Protein AF-X1B158-F1 (afdb_monomer)

Solvent-accessible surface area (backbone atoms only — not comparable to full-atom values): 3590 Å² total; per-residue (Å²): 136,79,89,67,85,59,72,78,80,45,48,66,60,54,54,50,36,69,80,36,72,88,59,85,45,75,45,75,39,94,53,89,59,76,49,70,60,88,82,34,40,32,34,14,46,75,55,47,68,77,41,40,80,80,79,101

Sequence (56 aa):
RKGKIPGSDLRGLKAFLNDYPSAKAYLIYGGKRQMSDGSINILPLEYAIKNLEVIL

pLDDT: mean 88.58, std 10.25, range [50.28, 97.06]

Secondary structure (DSSP, 8-state):
---S--GGGGHHHHHHHHH-TTSPEEEEESSSS-EEETTEEEEEHHHHHHTHHHH-

Radius of gyration: 11.46 Å; Cα contacts (8 Å, |Δi|>4): 54; chains: 1; bounding box: 24×21×28 Å

Structure (mmCIF, N/CA/C/O backbone):
data_AF-X1B158-F1
#
_entry.id   AF-X1B158-F1
#
loop_
_atom_site.group_PDB
_atom_site.id
_atom_site.type_symbol
_atom_site.label_atom_id
_atom_site.label_alt_id
_atom_site.label_comp_id
_atom_site.label_asym_id
_atom_site.label_entity_id
_atom_site.label_seq_id
_atom_site.pdbx_PDB_ins_code
_atom_site.Cartn_x
_atom_site.Cartn_y
_atom_site.Cartn_z
_atom_site.occupancy
_atom_site.B_iso_or_equiv
_atom_site.auth_seq_id
_atom_site.auth_comp_id
_atom_site.auth_asym_id
_atom_site.auth_atom_id
_atom_site.pdbx_PDB_model_num
ATOM 1 N N . ARG A 1 1 ? 4.864 10.976 15.048 1.00 50.28 1 ARG A N 1
ATOM 2 C CA . ARG A 1 1 ? 3.651 10.973 14.187 1.00 50.28 1 ARG A CA 1
ATOM 3 C C . ARG A 1 1 ? 4.057 11.408 12.776 1.00 50.28 1 ARG A C 1
ATOM 5 O O . ARG A 1 1 ? 4.407 12.566 12.610 1.00 50.28 1 ARG A O 1
ATOM 12 N N . LYS A 1 2 ? 4.084 10.501 11.787 1.00 53.12 2 LYS A N 1
ATOM 13 C CA . LYS A 1 2 ? 4.460 10.817 10.393 1.00 53.12 2 LYS A CA 1
ATOM 14 C C . LYS A 1 2 ? 3.187 11.251 9.649 1.00 53.12 2 LYS A C 1
ATOM 16 O O . LYS A 1 2 ? 2.357 10.417 9.318 1.00 53.12 2 LYS A O 1
ATOM 21 N N . GLY A 1 3 ? 2.975 12.561 9.510 1.00 60.78 3 GLY A N 1
ATOM 22 C CA . GLY A 1 3 ? 1.758 13.128 8.900 1.00 60.78 3 GLY A CA 1
ATOM 23 C C . GLY A 1 3 ? 1.769 13.157 7.367 1.00 60.78 3 GLY A C 1
ATOM 24 O O . GLY A 1 3 ? 0.740 13.420 6.756 1.00 60.78 3 GLY A O 1
ATOM 25 N N . LYS A 1 4 ? 2.923 12.889 6.750 1.00 65.69 4 LYS A N 1
ATOM 26 C CA . LYS A 1 4 ? 3.123 12.889 5.301 1.00 65.69 4 LYS A CA 1
ATOM 27 C C . LYS A 1 4 ? 3.953 11.656 4.951 1.00 65.69 4 LYS A C 1
ATO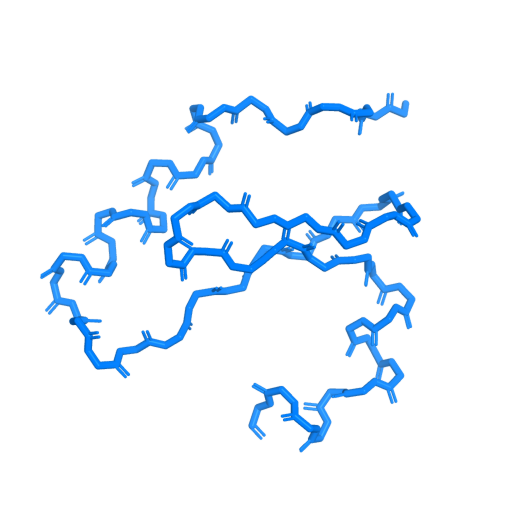M 29 O O . LYS A 1 4 ? 5.069 11.522 5.454 1.00 65.69 4 LYS A O 1
ATOM 34 N N . ILE A 1 5 ? 3.390 10.738 4.168 1.00 71.81 5 ILE A N 1
ATOM 35 C CA . ILE A 1 5 ? 4.137 9.604 3.614 1.00 71.81 5 ILE A CA 1
ATOM 36 C C . ILE A 1 5 ? 5.005 10.172 2.480 1.00 71.81 5 ILE A C 1
ATOM 38 O O . ILE A 1 5 ? 4.449 10.708 1.520 1.00 71.81 5 ILE A O 1
ATOM 42 N N . PRO A 1 6 ? 6.345 10.154 2.583 1.00 73.50 6 PRO A N 1
ATOM 43 C CA . PRO A 1 6 ? 7.194 10.580 1.483 1.00 73.50 6 PRO A CA 1
ATOM 44 C C . PRO A 1 6 ? 7.078 9.570 0.338 1.00 73.50 6 PRO A C 1
ATOM 46 O O . PRO A 1 6 ? 7.086 8.362 0.564 1.00 73.50 6 PRO A O 1
ATOM 49 N N . GLY A 1 7 ? 7.005 10.058 -0.903 1.00 74.44 7 GLY A N 1
ATOM 50 C CA . GLY A 1 7 ? 6.842 9.203 -2.087 1.00 74.44 7 GLY A CA 1
ATOM 51 C C . GLY A 1 7 ? 7.958 8.163 -2.270 1.00 74.44 7 GLY A C 1
ATOM 52 O O . GLY A 1 7 ? 7.761 7.165 -2.961 1.00 74.44 7 GLY A O 1
ATOM 53 N N . SER A 1 8 ? 9.105 8.345 -1.605 1.00 82.75 8 SER A N 1
ATOM 54 C CA . SER A 1 8 ? 10.184 7.356 -1.517 1.00 82.75 8 SER A CA 1
ATOM 55 C C . SER A 1 8 ? 9.738 6.023 -0.915 1.00 82.75 8 SER A C 1
ATOM 57 O O . SER A 1 8 ? 10.244 4.987 -1.348 1.00 82.75 8 SE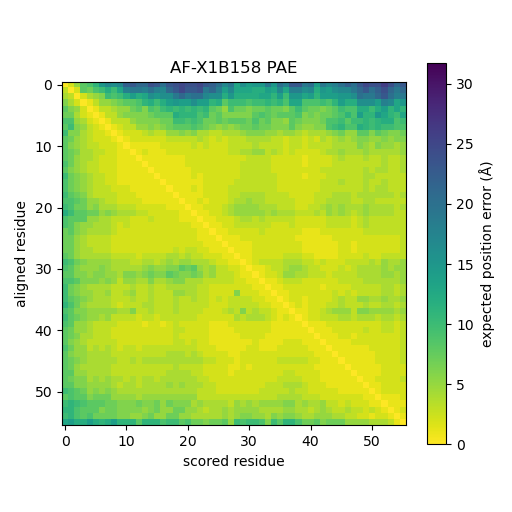R A O 1
ATOM 59 N N . ASP A 1 9 ? 8.800 6.055 0.036 1.00 84.00 9 ASP A N 1
ATOM 60 C CA . ASP A 1 9 ? 8.282 4.875 0.740 1.00 84.00 9 ASP A CA 1
ATOM 61 C C . ASP A 1 9 ? 7.364 4.044 -0.175 1.00 84.00 9 ASP A C 1
ATOM 63 O O . ASP A 1 9 ? 7.147 2.860 0.063 1.00 84.00 9 ASP A O 1
ATOM 67 N N . LEU A 1 10 ? 6.858 4.643 -1.262 1.00 90.88 10 LEU A N 1
ATOM 68 C CA . LEU A 1 10 ? 5.948 4.003 -2.214 1.00 90.88 10 LEU A CA 1
ATOM 69 C C . LEU A 1 10 ? 6.661 3.369 -3.412 1.00 90.88 10 LEU A C 1
ATOM 71 O O . LEU A 1 10 ? 6.014 2.707 -4.218 1.00 90.88 10 LEU A O 1
ATOM 75 N N . ARG A 1 11 ? 7.980 3.550 -3.559 1.00 92.06 11 ARG A N 1
ATOM 76 C CA . ARG A 1 11 ? 8.721 3.078 -4.744 1.00 92.06 11 ARG A CA 1
ATOM 77 C C . ARG A 1 11 ? 8.602 1.571 -4.966 1.00 92.06 11 ARG A C 1
ATOM 79 O O . ARG A 1 11 ? 8.413 1.158 -6.102 1.00 92.06 11 ARG A O 1
ATOM 86 N N . GLY A 1 12 ? 8.652 0.773 -3.896 1.00 93.06 12 GLY A N 1
ATOM 87 C CA . GLY A 1 12 ? 8.485 -0.682 -3.990 1.00 93.06 12 GLY A CA 1
ATOM 88 C C . GLY A 1 12 ? 7.091 -1.084 -4.477 1.00 93.06 12 GLY A C 1
ATOM 89 O O . GLY A 1 12 ? 6.970 -1.909 -5.373 1.00 93.06 12 GLY A O 1
ATOM 90 N N . LEU A 1 13 ? 6.043 -0.433 -3.961 1.00 93.44 13 LEU A N 1
ATOM 91 C CA . LEU A 1 13 ? 4.662 -0.648 -4.411 1.00 93.44 13 LEU A CA 1
ATOM 92 C C . LEU A 1 13 ? 4.460 -0.209 -5.867 1.00 93.44 13 LEU A C 1
ATOM 94 O O . LEU A 1 13 ? 3.768 -0.888 -6.615 1.00 93.44 13 LEU A O 1
ATOM 98 N N . LYS A 1 14 ? 5.092 0.893 -6.293 1.00 93.88 14 LYS A N 1
ATOM 99 C CA . LYS A 1 14 ? 5.058 1.340 -7.695 1.00 93.88 14 LYS A CA 1
ATOM 100 C C . LYS A 1 14 ? 5.733 0.334 -8.626 1.00 93.88 14 LYS A C 1
ATOM 102 O O . LYS A 1 14 ? 5.177 0.025 -9.670 1.00 93.88 14 LYS A O 1
ATOM 107 N N . ALA A 1 15 ? 6.894 -0.195 -8.237 1.00 94.88 15 ALA A N 1
ATOM 108 C CA . ALA A 1 15 ? 7.571 -1.244 -8.997 1.00 94.88 15 ALA A CA 1
ATOM 109 C C . ALA A 1 15 ? 6.712 -2.517 -9.081 1.00 94.88 15 ALA A C 1
ATOM 111 O O . ALA A 1 15 ? 6.490 -3.026 -10.171 1.00 94.88 15 ALA A O 1
ATOM 112 N N . PHE A 1 16 ? 6.129 -2.952 -7.961 1.00 94.56 16 PHE A N 1
ATOM 113 C CA . PHE A 1 16 ? 5.228 -4.104 -7.928 1.00 94.56 16 PHE A CA 1
ATOM 114 C C . PHE A 1 16 ? 4.022 -3.941 -8.866 1.00 94.56 16 PHE A C 1
ATOM 116 O O . PHE A 1 16 ? 3.662 -4.876 -9.571 1.00 94.56 16 PHE A O 1
ATOM 123 N N . LEU A 1 17 ? 3.414 -2.753 -8.917 1.00 94.81 17 LEU A N 1
ATOM 124 C CA . LEU A 1 17 ? 2.302 -2.483 -9.831 1.00 94.81 17 LEU A CA 1
ATOM 125 C C . LEU A 1 17 ? 2.714 -2.441 -11.307 1.00 94.81 17 LEU A C 1
ATOM 127 O O . LEU A 1 17 ? 1.883 -2.731 -12.161 1.00 94.81 17 LEU A O 1
ATOM 131 N N . ASN A 1 18 ? 3.962 -2.084 -11.621 1.00 95.00 18 ASN A N 1
ATOM 132 C CA . ASN A 1 18 ? 4.455 -2.175 -12.996 1.00 95.00 18 ASN A CA 1
ATOM 133 C C . ASN A 1 18 ? 4.551 -3.636 -13.450 1.00 95.00 18 ASN A C 1
ATOM 135 O O . ASN A 1 18 ? 4.176 -3.942 -14.579 1.00 95.00 18 ASN A O 1
ATOM 139 N N . ASP A 1 19 ? 5.011 -4.523 -12.566 1.00 97.06 19 ASP A N 1
ATOM 140 C CA . ASP A 1 19 ? 5.124 -5.955 -12.857 1.00 97.06 19 ASP A CA 1
ATOM 141 C C . ASP A 1 19 ? 3.751 -6.653 -12.835 1.00 97.06 19 ASP A C 1
ATOM 143 O O . ASP A 1 19 ? 3.515 -7.597 -13.588 1.00 97.06 19 ASP A O 1
ATOM 147 N N . TYR A 1 20 ? 2.819 -6.157 -12.010 1.00 95.69 20 TYR A N 1
ATOM 148 C CA . TYR A 1 20 ? 1.466 -6.695 -11.848 1.00 95.69 20 TYR A CA 1
ATOM 149 C C . TYR A 1 20 ? 0.389 -5.599 -11.952 1.00 95.69 20 TYR A C 1
ATOM 151 O O . TYR A 1 20 ? -0.214 -5.225 -10.940 1.00 95.69 20 TYR A O 1
ATOM 159 N N . PRO A 1 21 ? 0.064 -5.112 -13.166 1.00 93.50 21 PRO A N 1
ATOM 160 C CA . PRO A 1 21 ? -0.880 -4.003 -13.350 1.00 93.50 21 PRO A CA 1
ATOM 161 C C . PRO A 1 21 ? -2.310 -4.300 -12.884 1.00 93.50 21 PRO A C 1
ATOM 163 O O . PRO A 1 21 ? -3.071 -3.383 -12.586 1.00 93.50 21 PRO A O 1
ATOM 166 N N . SER A 1 22 ? -2.694 -5.578 -12.826 1.00 94.06 22 SER A N 1
ATOM 167 C CA . SER A 1 22 ? -4.007 -6.023 -12.348 1.00 94.06 22 SER A CA 1
ATOM 168 C C . SER A 1 22 ? -4.112 -6.100 -10.821 1.00 94.06 22 SER A C 1
ATOM 170 O O . SER A 1 22 ? -5.207 -6.308 -10.298 1.00 94.06 22 SER A O 1
ATOM 172 N N . ALA A 1 23 ? -2.998 -5.977 -10.094 1.00 94.38 23 ALA A N 1
ATOM 173 C CA . ALA A 1 23 ? -2.997 -6.028 -8.640 1.00 94.38 23 ALA A CA 1
ATOM 174 C C . ALA A 1 23 ? -3.469 -4.699 -8.031 1.00 94.38 23 ALA A C 1
ATOM 176 O O . ALA A 1 23 ? -3.288 -3.621 -8.595 1.00 94.38 23 ALA A O 1
ATOM 177 N N . LYS A 1 24 ? -4.046 -4.769 -6.828 1.00 92.12 24 LYS A N 1
ATOM 178 C CA . LYS A 1 24 ? -4.371 -3.585 -6.026 1.00 92.12 24 LYS A CA 1
ATOM 179 C C . LYS A 1 24 ? -3.281 -3.361 -4.984 1.00 92.12 24 LYS A C 1
ATOM 181 O O . LYS A 1 24 ? -2.928 -4.276 -4.245 1.00 92.12 24 LYS A O 1
ATOM 186 N N . ALA A 1 25 ? -2.774 -2.136 -4.898 1.00 93.62 25 ALA A N 1
ATOM 187 C CA . ALA A 1 25 ? -1.758 -1.756 -3.926 1.00 93.62 25 ALA A CA 1
ATOM 188 C C . ALA A 1 25 ? -2.373 -0.969 -2.765 1.00 93.62 25 ALA A C 1
ATOM 190 O O . ALA A 1 25 ? -2.995 0.078 -2.971 1.00 93.62 25 ALA A O 1
ATOM 191 N N . TYR A 1 26 ? -2.135 -1.444 -1.541 1.00 93.56 26 TYR A N 1
ATOM 192 C CA . TYR A 1 26 ? -2.564 -0.783 -0.312 1.00 93.56 26 TYR A CA 1
ATOM 193 C C . TYR A 1 26 ? -1.372 -0.544 0.620 1.00 93.56 26 TYR A C 1
ATOM 195 O O . TYR A 1 26 ? -0.633 -1.470 0.944 1.00 93.56 26 TYR A O 1
ATOM 203 N N . LEU A 1 27 ? -1.201 0.694 1.086 1.00 92.81 27 LEU A N 1
ATOM 204 C CA . LEU A 1 27 ? -0.291 1.045 2.174 1.00 92.81 27 LEU A CA 1
ATOM 205 C C . LEU A 1 27 ? -1.104 1.327 3.437 1.00 92.81 27 LEU A C 1
ATOM 207 O O . LEU A 1 27 ? -1.839 2.311 3.503 1.00 92.81 27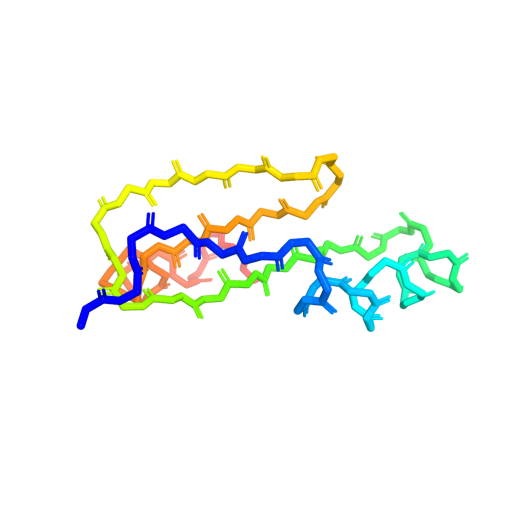 LEU A O 1
ATOM 211 N N . ILE A 1 28 ? -0.925 0.508 4.466 1.00 92.94 28 ILE A N 1
ATOM 212 C CA . ILE A 1 28 ? -1.549 0.731 5.771 1.00 92.94 28 ILE A CA 1
ATOM 213 C C . ILE A 1 28 ? -0.622 1.590 6.634 1.00 92.94 28 ILE A C 1
ATOM 215 O O . ILE A 1 28 ? 0.569 1.301 6.753 1.00 92.94 28 ILE A O 1
ATOM 219 N N . TYR A 1 29 ? -1.150 2.648 7.251 1.00 91.25 29 TYR A N 1
ATOM 220 C CA . TYR A 1 29 ? -0.350 3.552 8.081 1.00 91.25 29 TYR A CA 1
ATOM 221 C C . TYR A 1 29 ? -1.091 4.045 9.333 1.00 91.25 29 TYR A C 1
ATOM 223 O O . TYR A 1 29 ? -2.315 4.006 9.429 1.00 91.25 29 TYR A O 1
ATOM 231 N N . GLY A 1 30 ? -0.335 4.544 10.315 1.00 89.19 30 GLY A N 1
ATOM 232 C CA . GLY A 1 30 ? -0.855 4.987 11.619 1.00 89.19 30 GLY A CA 1
ATOM 233 C C . GLY A 1 30 ? -1.484 6.388 11.656 1.00 89.19 30 GLY A C 1
ATOM 234 O O . GLY A 1 30 ? -1.534 7.002 12.722 1.00 89.19 30 GLY A O 1
ATOM 235 N N . GLY A 1 31 ? -1.883 6.954 10.515 1.00 88.44 31 GLY A N 1
ATOM 236 C CA . GLY A 1 31 ? -2.640 8.209 10.488 1.00 88.44 31 GLY A CA 1
ATOM 237 C C . GLY A 1 31 ? -4.144 7.978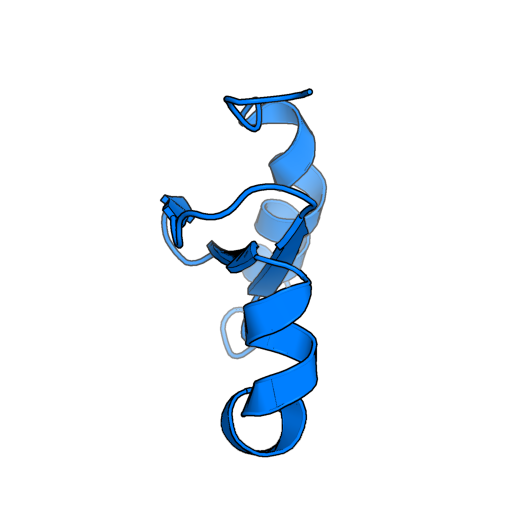 10.545 1.00 88.44 31 GLY A C 1
ATOM 238 O O . GLY A 1 31 ? -4.609 6.866 10.750 1.00 88.44 31 GLY A O 1
ATOM 239 N N . LYS A 1 32 ? -4.910 9.057 10.367 1.00 88.62 32 LYS A N 1
ATOM 240 C CA . LYS A 1 32 ? -6.383 9.034 10.436 1.00 88.62 32 LYS A CA 1
ATOM 241 C C . LYS A 1 32 ? -7.069 9.350 9.110 1.00 88.62 32 LYS A C 1
ATOM 243 O O . LYS A 1 32 ? -8.288 9.306 9.028 1.00 88.62 32 LYS A O 1
ATOM 248 N N . ARG A 1 33 ? -6.301 9.726 8.087 1.00 89.31 33 ARG A N 1
ATOM 249 C CA . ARG A 1 33 ? -6.837 10.170 6.797 1.00 89.31 33 ARG A CA 1
ATOM 250 C C . ARG A 1 33 ? -6.610 9.103 5.742 1.00 89.31 33 ARG A C 1
ATOM 252 O O . ARG A 1 33 ? -5.523 8.543 5.676 1.00 89.31 33 ARG A O 1
ATOM 259 N N . GLN A 1 34 ? -7.603 8.844 4.910 1.00 90.88 34 GLN A N 1
ATOM 260 C CA . GLN A 1 34 ? -7.354 8.108 3.678 1.00 90.88 34 GLN A CA 1
ATOM 261 C C . GLN A 1 34 ? -6.654 9.033 2.687 1.00 90.88 34 GLN A C 1
ATOM 263 O O . GLN A 1 34 ? -6.938 10.231 2.633 1.00 90.88 34 GLN A O 1
ATOM 268 N N . MET A 1 35 ? -5.692 8.483 1.963 1.00 91.56 35 MET A N 1
ATOM 269 C CA . MET A 1 35 ? -4.944 9.185 0.930 1.00 91.56 35 MET A CA 1
ATOM 270 C C . MET A 1 35 ? -4.744 8.240 -0.254 1.00 91.56 35 MET A C 1
ATOM 272 O O . MET A 1 35 ? -4.914 7.028 -0.132 1.00 91.56 35 MET A O 1
ATOM 276 N N . SER A 1 36 ? -4.342 8.789 -1.389 1.00 89.44 36 SER A N 1
ATOM 277 C CA . SER A 1 36 ? -3.978 8.015 -2.571 1.00 89.44 36 SER A CA 1
ATOM 278 C C . SER A 1 36 ? -2.785 8.665 -3.263 1.00 89.44 36 SER A C 1
ATOM 280 O O . SER A 1 36 ? -2.663 9.891 -3.275 1.00 89.44 36 SER A O 1
ATOM 282 N N . ASP A 1 37 ? -1.913 7.844 -3.840 1.00 88.56 37 ASP A N 1
ATOM 283 C CA . ASP A 1 37 ? -0.800 8.271 -4.693 1.00 88.56 37 ASP A CA 1
ATOM 284 C C . ASP A 1 37 ? -0.840 7.431 -5.976 1.00 88.56 37 ASP A C 1
ATOM 286 O O . ASP A 1 37 ? -0.416 6.272 -6.001 1.00 88.56 37 ASP A O 1
ATOM 290 N N . GLY A 1 38 ? -1.447 7.995 -7.023 1.00 88.69 38 GLY A N 1
ATOM 291 C CA . GLY A 1 38 ? -1.750 7.269 -8.258 1.00 88.69 38 GLY A CA 1
ATOM 292 C C . GLY A 1 38 ? -2.624 6.041 -7.985 1.00 88.69 38 GLY A C 1
ATOM 293 O O . GLY A 1 38 ? -3.704 6.164 -7.415 1.00 88.69 38 GLY A O 1
ATOM 294 N N . SER A 1 39 ? -2.133 4.860 -8.361 1.00 90.62 39 SER A N 1
ATOM 295 C CA . SER A 1 39 ? -2.823 3.573 -8.176 1.00 90.62 39 SER A CA 1
ATOM 296 C C . SER A 1 39 ? -2.640 2.950 -6.782 1.00 90.62 39 SER A C 1
ATOM 298 O O . SER A 1 39 ? -3.079 1.823 -6.552 1.00 90.62 39 SER A O 1
ATOM 300 N N . ILE A 1 40 ? -1.971 3.642 -5.853 1.00 93.50 40 ILE A N 1
ATOM 301 C CA . ILE A 1 40 ? -1.723 3.148 -4.494 1.00 93.50 40 ILE A CA 1
ATOM 302 C C . ILE A 1 40 ? -2.699 3.805 -3.520 1.00 93.50 40 ILE A C 1
ATOM 304 O O . ILE A 1 40 ? -2.709 5.027 -3.356 1.00 93.50 40 ILE A O 1
ATOM 308 N N . ASN A 1 41 ? -3.468 2.978 -2.815 1.00 93.19 41 ASN A N 1
ATOM 309 C CA . ASN A 1 41 ? -4.388 3.412 -1.770 1.00 93.19 41 ASN A CA 1
ATOM 310 C C . ASN A 1 41 ? -3.685 3.421 -0.412 1.00 93.19 41 ASN A C 1
ATOM 312 O O . ASN A 1 41 ? -3.111 2.421 0.005 1.00 93.19 41 ASN A O 1
ATOM 316 N N . ILE A 1 42 ? -3.741 4.534 0.310 1.00 93.62 42 ILE A N 1
ATOM 317 C CA . ILE A 1 42 ? -3.081 4.702 1.605 1.00 93.62 42 ILE A CA 1
ATOM 318 C C . ILE A 1 42 ? -4.162 4.784 2.685 1.00 93.62 42 ILE A C 1
ATOM 320 O O . ILE A 1 42 ? -4.900 5.769 2.782 1.00 93.62 42 ILE A O 1
ATOM 324 N N . LEU A 1 43 ? -4.264 3.740 3.505 1.00 93.81 43 LEU A N 1
ATOM 325 C CA . LEU A 1 43 ? -5.367 3.539 4.439 1.00 93.81 43 LEU A CA 1
ATOM 326 C C . LEU A 1 43 ? -4.910 3.645 5.902 1.00 93.81 43 LEU A C 1
ATOM 328 O O . LEU A 1 43 ? -3.891 3.061 6.278 1.00 93.81 43 LEU A O 1
ATOM 332 N N . PRO A 1 44 ? -5.668 4.345 6.765 1.00 93.94 44 PRO A N 1
ATOM 333 C CA . PRO A 1 44 ? -5.500 4.264 8.212 1.00 93.94 44 PRO A CA 1
ATOM 334 C C . PRO A 1 44 ? -5.599 2.823 8.715 1.00 93.94 44 PRO A C 1
ATOM 336 O O . PRO A 1 44 ? -6.491 2.090 8.290 1.00 93.94 44 PRO A O 1
ATOM 339 N N . LEU A 1 45 ? -4.757 2.448 9.680 1.00 93.06 45 LEU A N 1
ATOM 340 C CA . LEU A 1 45 ? -4.788 1.122 10.310 1.00 93.06 45 LEU A CA 1
ATOM 341 C C . LEU A 1 45 ? -6.183 0.756 10.836 1.00 93.06 45 LEU A C 1
ATOM 343 O O . LEU A 1 45 ? -6.691 -0.320 10.535 1.00 93.06 45 LEU A O 1
ATOM 347 N N . GLU A 1 46 ? -6.829 1.671 11.565 1.00 94.06 46 GLU A N 1
ATOM 348 C CA . GLU A 1 46 ? -8.174 1.439 12.110 1.00 94.06 46 GLU A CA 1
ATOM 349 C C . GLU A 1 46 ? -9.214 1.185 11.013 1.00 94.06 46 GLU A C 1
ATOM 351 O O . GLU A 1 46 ? -10.125 0.382 11.201 1.00 94.06 46 GLU A O 1
ATOM 356 N N . TYR A 1 47 ? -9.081 1.859 9.867 1.00 94.56 47 TYR A N 1
ATOM 357 C CA . TYR A 1 47 ? -9.981 1.667 8.735 1.00 94.56 47 TYR A CA 1
ATOM 358 C C . TYR A 1 47 ? -9.722 0.326 8.048 1.00 94.56 47 TYR A C 1
ATOM 360 O O . TYR A 1 47 ? -10.670 -0.409 7.787 1.00 94.56 47 TYR A O 1
ATOM 36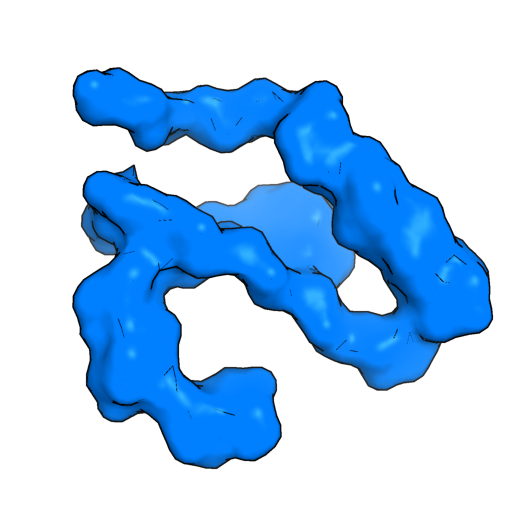8 N N . ALA A 1 48 ? -8.454 -0.002 7.789 1.00 94.69 48 ALA A N 1
ATOM 369 C CA . ALA A 1 48 ? -8.071 -1.231 7.105 1.00 94.69 48 ALA A CA 1
ATOM 370 C C . ALA A 1 48 ? -8.505 -2.480 7.884 1.00 94.69 48 ALA A C 1
ATOM 372 O O . ALA A 1 48 ? -9.07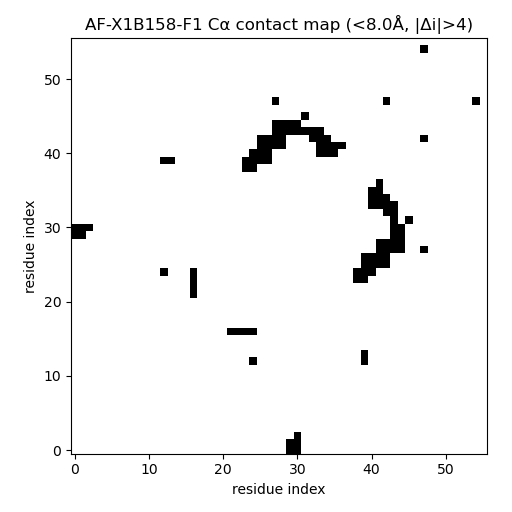2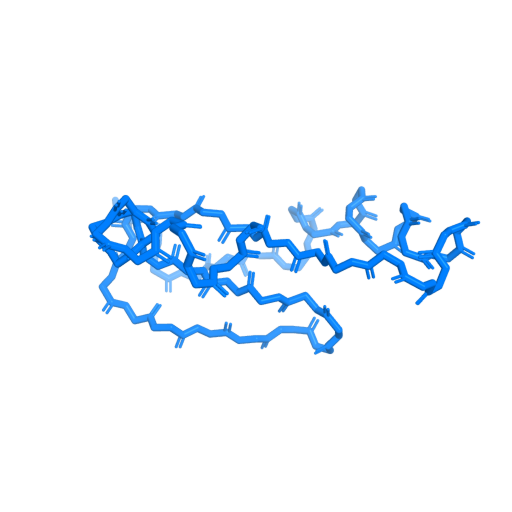 -3.390 7.295 1.00 94.69 48 ALA A O 1
ATOM 373 N N . ILE A 1 49 ? -8.315 -2.497 9.209 1.00 94.25 49 ILE A N 1
ATOM 374 C CA . ILE A 1 49 ? -8.730 -3.633 10.047 1.00 94.25 49 ILE A CA 1
ATOM 375 C C . ILE A 1 49 ? -10.256 -3.786 10.051 1.00 94.25 49 ILE A C 1
ATOM 377 O O . ILE A 1 49 ? -10.759 -4.894 9.908 1.00 94.25 49 ILE A O 1
ATOM 381 N N . LYS A 1 50 ? -11.001 -2.681 10.195 1.00 95.69 50 LYS A N 1
ATOM 382 C CA . LYS A 1 50 ? -12.472 -2.718 10.256 1.00 95.69 50 LYS A CA 1
ATOM 383 C C . LYS A 1 50 ? -13.134 -3.115 8.940 1.00 95.69 50 LYS A C 1
ATOM 385 O O . LYS A 1 50 ? -14.250 -3.609 8.972 1.00 95.69 50 LYS A O 1
ATOM 390 N N . ASN A 1 51 ? -12.479 -2.860 7.812 1.00 95.75 51 ASN A N 1
ATOM 391 C CA . ASN A 1 51 ? -13.057 -3.057 6.483 1.00 95.75 51 ASN A CA 1
ATOM 392 C C . ASN A 1 51 ? -12.284 -4.100 5.674 1.00 95.75 51 ASN A C 1
ATOM 394 O O . ASN A 1 51 ? -12.348 -4.065 4.450 1.00 95.75 51 ASN A O 1
ATOM 398 N N . LEU A 1 52 ? -11.531 -4.989 6.335 1.00 92.75 52 LEU A N 1
ATOM 399 C CA . LEU A 1 52 ? -10.597 -5.905 5.677 1.00 92.75 52 LEU A CA 1
ATOM 400 C C . LEU A 1 52 ? -11.283 -6.786 4.623 1.00 92.75 52 LEU A C 1
ATOM 402 O O . LEU A 1 52 ? -10.752 -6.945 3.532 1.00 92.75 52 LEU A O 1
ATOM 406 N N . GLU A 1 53 ? -12.492 -7.262 4.923 1.00 93.81 53 GLU A N 1
ATOM 407 C CA . GLU A 1 53 ? -13.344 -8.055 4.022 1.00 93.81 53 GLU A CA 1
ATOM 408 C C . GLU A 1 53 ? -13.787 -7.313 2.751 1.00 93.81 53 GLU A C 1
ATOM 410 O O . GLU A 1 53 ? -14.166 -7.934 1.767 1.00 93.81 53 GLU A O 1
ATOM 415 N N . VAL A 1 54 ? -13.769 -5.977 2.768 1.00 90.69 54 VAL A N 1
ATOM 416 C CA . VAL A 1 54 ? -14.163 -5.144 1.623 1.00 90.69 54 VAL A CA 1
ATOM 417 C C . VAL A 1 54 ? -12.955 -4.832 0.735 1.00 90.69 54 VAL A C 1
ATOM 419 O O . VAL A 1 54 ? -13.106 -4.574 -0.461 1.00 90.69 54 VAL A O 1
ATOM 422 N N . ILE A 1 55 ? -11.750 -4.808 1.315 1.00 88.69 55 ILE A N 1
ATOM 423 C CA . ILE A 1 55 ? -10.510 -4.458 0.606 1.00 88.69 55 ILE A CA 1
ATOM 424 C C . ILE A 1 55 ? -9.715 -5.668 0.096 1.00 88.69 55 ILE A C 1
ATOM 426 O O . ILE A 1 55 ? -8.905 -5.462 -0.812 1.00 88.69 55 ILE A O 1
ATOM 430 N N . LEU A 1 56 ? -9.926 -6.876 0.636 1.00 79.38 56 LEU A N 1
ATOM 431 C CA . LEU A 1 56 ? -9.246 -8.119 0.236 1.00 79.38 56 LEU A CA 1
ATOM 432 C C . LEU A 1 56 ? -10.181 -9.116 -0.450 1.00 79.38 56 LEU A C 1
ATOM 434 O O . LEU A 1 56 ? -11.311 -9.300 0.044 1.00 79.38 56 LEU A O 1
#

Foldseek 3Di:
DPPDDPCVVCVVVVVVCVV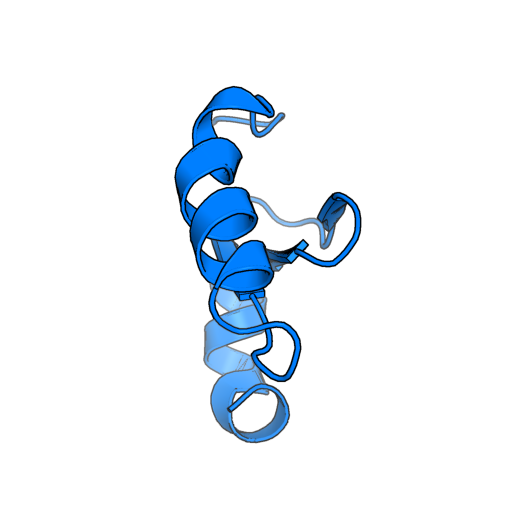PVPDQAEAEDCDDDWDDDVR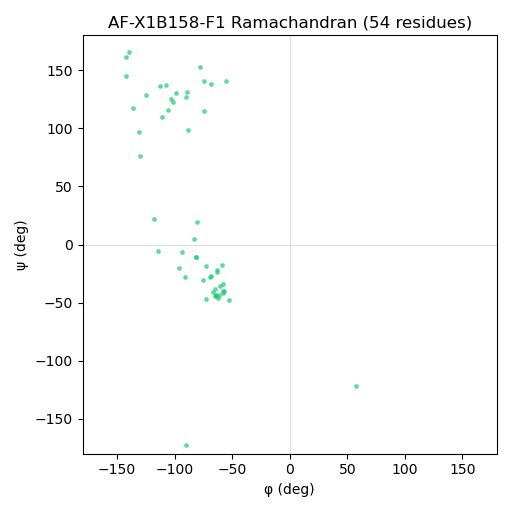YTYYYPVGCVVCVVVVD

Mean predicted aligned error: 4.33 Å

Organism: NCBI:txid412755

Nearest PDB structures (foldseek):
  8bid-assembly2_D  TM=6.690E-01  e=9.514E+00  Photorhabdus laumondii subsp. laumondii TTO1
  7r7j-assembly1_A  TM=2.953E-01  e=4.207E+00  Escherichia coli K-12